Protein AF-A0ABD0RYZ7-F1 (afdb_monomer)

Structure (mmCIF, N/CA/C/O backbone):
data_AF-A0ABD0RYZ7-F1
#
_entry.id   AF-A0ABD0RYZ7-F1
#
loop_
_atom_site.group_PDB
_atom_site.id
_atom_site.type_symbol
_atom_site.label_atom_id
_atom_site.label_alt_id
_atom_site.label_comp_id
_atom_site.label_asym_id
_atom_site.label_entity_id
_atom_site.label_seq_id
_atom_site.pdbx_PDB_ins_code
_atom_site.Cartn_x
_atom_site.Cartn_y
_atom_site.Cartn_z
_atom_site.occupancy
_atom_site.B_iso_or_equiv
_atom_site.auth_seq_id
_atom_site.auth_comp_id
_atom_site.auth_asym_id
_atom_site.auth_atom_id
_atom_site.pdbx_PDB_model_num
ATOM 1 N N . PHE A 1 1 ? 22.808 -9.709 -17.530 1.00 58.97 1 PHE A N 1
ATOM 2 C CA . PHE A 1 1 ? 22.761 -8.728 -16.427 1.00 58.97 1 PHE A CA 1
ATOM 3 C C . PHE A 1 1 ? 21.415 -7.999 -16.361 1.00 58.97 1 PHE A C 1
ATOM 5 O O . PHE A 1 1 ? 20.645 -8.296 -15.458 1.00 58.97 1 PHE A O 1
ATOM 12 N N . LEU A 1 2 ? 21.050 -7.171 -17.353 1.00 64.69 2 LEU A N 1
ATOM 13 C CA . LEU A 1 2 ? 19.784 -6.405 -17.361 1.00 64.69 2 LEU A CA 1
ATOM 14 C C . LEU A 1 2 ? 18.511 -7.257 -17.168 1.00 64.69 2 LEU A C 1
ATOM 16 O O . LEU A 1 2 ? 17.649 -6.890 -16.381 1.00 64.69 2 LEU A O 1
ATOM 20 N N . ARG A 1 3 ? 18.428 -8.437 -17.804 1.00 65.81 3 ARG A N 1
ATOM 21 C CA . ARG A 1 3 ? 17.291 -9.373 -17.656 1.00 65.81 3 ARG A CA 1
ATOM 22 C C . ARG A 1 3 ? 17.122 -9.921 -16.232 1.00 65.81 3 ARG A C 1
ATOM 24 O O . ARG A 1 3 ? 16.009 -10.205 -15.807 1.00 65.81 3 ARG A O 1
ATOM 31 N N . VAL A 1 4 ? 18.224 -10.108 -15.507 1.00 68.31 4 VAL A N 1
ATOM 32 C CA . VAL A 1 4 ? 18.183 -10.584 -14.116 1.00 68.31 4 VAL A CA 1
ATOM 33 C C . VAL A 1 4 ? 17.753 -9.434 -13.210 1.00 68.31 4 VAL A C 1
ATOM 35 O O . VAL A 1 4 ? 16.854 -9.614 -12.397 1.00 68.31 4 VAL A O 1
ATOM 38 N N . MET A 1 5 ? 18.302 -8.236 -13.441 1.00 69.06 5 MET A N 1
ATOM 39 C CA . MET A 1 5 ? 17.961 -7.018 -12.703 1.00 69.06 5 MET A CA 1
ATOM 40 C C . MET A 1 5 ? 16.469 -6.664 -12.823 1.00 69.06 5 MET A C 1
ATOM 42 O O . MET A 1 5 ? 15.826 -6.363 -11.817 1.00 69.06 5 MET A O 1
ATOM 46 N N . SER A 1 6 ? 15.892 -6.782 -14.025 1.00 71.12 6 SER A N 1
ATOM 47 C CA . SER A 1 6 ? 14.462 -6.540 -14.259 1.00 71.12 6 SER A CA 1
ATOM 48 C C . SER A 1 6 ? 13.564 -7.599 -13.609 1.00 71.12 6 SER A C 1
ATOM 50 O O . SER A 1 6 ? 12.503 -7.262 -13.097 1.00 71.12 6 SER A O 1
ATOM 52 N N . ARG A 1 7 ? 13.989 -8.871 -13.570 1.00 71.31 7 ARG A N 1
ATOM 53 C CA . ARG A 1 7 ? 13.248 -9.945 -12.879 1.00 71.31 7 ARG A CA 1
ATOM 54 C C . ARG A 1 7 ? 13.278 -9.794 -11.354 1.00 71.31 7 ARG A C 1
ATOM 56 O O . ARG A 1 7 ? 12.297 -10.141 -10.702 1.00 71.31 7 ARG A O 1
ATOM 63 N N . SER A 1 8 ? 14.369 -9.265 -10.795 1.00 72.56 8 SER A N 1
ATOM 64 C CA . SER A 1 8 ? 14.527 -9.028 -9.351 1.00 72.56 8 SER A CA 1
ATOM 65 C C . SER A 1 8 ? 13.920 -7.714 -8.854 1.00 72.56 8 SER A C 1
ATOM 67 O O . SER A 1 8 ? 13.765 -7.537 -7.649 1.00 72.56 8 SER A O 1
ATOM 69 N N . MET A 1 9 ? 13.575 -6.787 -9.753 1.00 76.06 9 MET A N 1
ATOM 70 C CA . MET A 1 9 ? 13.050 -5.464 -9.394 1.00 76.06 9 MET A CA 1
ATOM 71 C C . MET A 1 9 ? 11.833 -5.512 -8.456 1.00 76.06 9 MET A C 1
ATOM 73 O O . MET A 1 9 ? 11.859 -4.815 -7.441 1.00 76.06 9 MET A O 1
ATOM 77 N N . PRO A 1 10 ? 10.813 -6.358 -8.709 1.00 76.50 10 PRO A N 1
ATOM 78 C CA . PRO A 1 10 ? 9.657 -6.450 -7.821 1.00 76.50 10 PRO A CA 1
ATOM 79 C C . PRO A 1 10 ? 10.038 -6.934 -6.414 1.00 76.50 10 PRO A C 1
ATOM 81 O O . PRO A 1 10 ? 9.433 -6.517 -5.435 1.00 76.50 10 PRO A O 1
ATOM 84 N N . LEU A 1 11 ? 11.105 -7.732 -6.298 1.00 77.38 11 LEU A N 1
ATOM 85 C CA . LEU A 1 11 ? 11.603 -8.275 -5.032 1.00 77.38 11 LEU A CA 1
ATOM 86 C C . LEU A 1 11 ? 12.270 -7.182 -4.191 1.00 77.38 11 LEU A C 1
ATOM 88 O O . LEU A 1 11 ? 12.049 -7.086 -2.989 1.00 77.38 11 LEU A O 1
ATOM 92 N N . PHE A 1 12 ? 13.047 -6.308 -4.830 1.00 79.56 12 PHE A N 1
ATOM 93 C CA . PHE A 1 12 ? 13.612 -5.141 -4.153 1.00 79.56 12 PHE A CA 1
ATOM 94 C C . PHE A 1 12 ? 12.529 -4.145 -3.731 1.00 79.56 12 PHE A C 1
ATOM 96 O O . PHE A 1 12 ? 12.613 -3.589 -2.638 1.00 79.56 12 PHE A O 1
ATOM 103 N N . MET A 1 13 ? 11.495 -3.952 -4.555 1.00 81.06 13 MET A N 1
ATOM 104 C CA . MET A 1 13 ? 10.364 -3.079 -4.221 1.00 81.06 13 MET A CA 1
ATOM 105 C C . MET A 1 13 ? 9.559 -3.616 -3.032 1.00 81.06 13 MET A C 1
ATOM 107 O O . MET A 1 13 ? 9.228 -2.852 -2.125 1.00 81.06 13 MET A O 1
ATOM 111 N N . THR A 1 14 ? 9.287 -4.926 -2.980 1.00 82.12 14 THR A N 1
ATOM 112 C CA . THR A 1 14 ? 8.571 -5.521 -1.842 1.00 82.12 14 THR A CA 1
ATOM 113 C C . THR A 1 14 ? 9.377 -5.427 -0.553 1.00 82.12 14 THR A C 1
ATOM 115 O O . THR A 1 14 ? 8.825 -5.046 0.480 1.00 82.12 14 THR A O 1
ATOM 118 N N . LEU A 1 15 ? 10.685 -5.685 -0.603 1.00 81.88 15 LEU A N 1
ATOM 119 C CA . LEU A 1 15 ? 11.565 -5.533 0.556 1.00 81.88 15 LEU A CA 1
ATOM 120 C C . LEU A 1 15 ? 11.655 -4.076 1.031 1.00 81.88 15 LEU A C 1
ATOM 122 O O . LEU A 1 15 ? 11.592 -3.832 2.236 1.00 81.88 15 LEU A O 1
ATOM 126 N N . ALA A 1 16 ? 11.740 -3.110 0.111 1.00 86.12 16 ALA A N 1
ATOM 127 C CA . ALA A 1 16 ? 11.842 -1.689 0.448 1.00 86.12 16 ALA A CA 1
ATOM 128 C C . ALA A 1 16 ? 10.638 -1.179 1.257 1.00 86.12 16 ALA A C 1
ATOM 130 O O . ALA A 1 16 ? 10.800 -0.345 2.147 1.00 86.12 16 ALA A O 1
ATOM 131 N N . TRP A 1 17 ? 9.436 -1.691 0.981 1.00 87.88 17 TRP A N 1
ATOM 132 C CA . TRP A 1 17 ? 8.205 -1.265 1.659 1.00 87.88 17 TRP A CA 1
ATOM 133 C C . TRP A 1 17 ? 7.719 -2.218 2.748 1.00 87.88 17 TRP A C 1
ATOM 135 O O . TRP A 1 17 ? 6.728 -1.923 3.414 1.00 87.88 17 TRP A O 1
ATOM 145 N N . MET A 1 18 ? 8.432 -3.318 3.001 1.00 88.31 18 MET A N 1
ATOM 146 C CA . MET A 1 18 ? 8.076 -4.288 4.041 1.00 88.31 18 MET A CA 1
ATOM 147 C C . MET A 1 18 ? 7.934 -3.636 5.424 1.00 88.31 18 MET A C 1
ATOM 149 O O . MET A 1 18 ? 6.999 -3.934 6.167 1.00 88.31 18 MET A O 1
ATOM 153 N N . TYR A 1 19 ? 8.836 -2.710 5.759 1.00 87.94 19 TYR A N 1
ATOM 154 C CA . TYR A 1 19 ? 8.782 -1.978 7.023 1.00 87.94 19 TYR A CA 1
ATOM 155 C C . TYR A 1 19 ? 7.559 -1.052 7.105 1.00 87.94 19 TYR A C 1
ATOM 157 O O . TYR A 1 19 ? 6.840 -1.058 8.106 1.00 87.94 19 TYR A O 1
ATOM 165 N N . SER A 1 20 ? 7.277 -0.307 6.033 1.00 89.06 20 SER A N 1
ATOM 166 C CA . SER A 1 20 ? 6.103 0.569 5.941 1.00 89.06 20 SER A CA 1
ATOM 167 C C . SER A 1 20 ? 4.801 -0.221 6.092 1.00 89.06 20 SER A C 1
ATOM 169 O O . SER A 1 20 ? 3.927 0.176 6.860 1.00 89.06 20 SER A O 1
ATOM 171 N N . VAL A 1 21 ? 4.707 -1.382 5.437 1.00 89.31 21 VAL A N 1
ATOM 172 C CA . VAL A 1 21 ? 3.584 -2.328 5.554 1.00 89.31 21 VAL A CA 1
ATOM 173 C C . VAL A 1 21 ? 3.371 -2.765 7.004 1.00 89.31 21 VAL A C 1
ATOM 175 O O . VAL A 1 21 ? 2.254 -2.683 7.520 1.00 89.31 21 VAL A O 1
ATOM 178 N N . ALA A 1 22 ? 4.4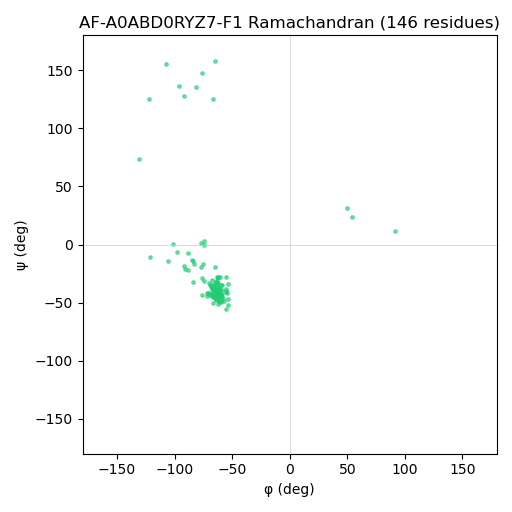38 -3.177 7.693 1.00 90.25 22 ALA A N 1
ATOM 179 C CA . ALA A 1 22 ? 4.350 -3.622 9.082 1.00 90.25 22 ALA A CA 1
ATOM 180 C C . ALA A 1 22 ? 3.844 -2.511 10.017 1.00 90.25 22 ALA A C 1
ATOM 182 O O . ALA A 1 22 ? 3.024 -2.779 10.898 1.00 90.25 22 ALA A O 1
ATOM 183 N N . ILE A 1 23 ? 4.279 -1.262 9.810 1.00 90.75 23 ILE A N 1
ATOM 184 C CA . ILE A 1 23 ? 3.811 -0.112 10.597 1.00 90.75 23 ILE A CA 1
ATOM 185 C C . ILE A 1 23 ? 2.339 0.191 10.326 1.00 90.75 23 ILE A C 1
ATOM 187 O O . ILE A 1 23 ? 1.598 0.408 11.282 1.00 90.75 23 ILE A O 1
ATOM 191 N N . ILE A 1 24 ? 1.903 0.190 9.062 1.00 92.06 24 ILE A N 1
ATOM 192 C CA . ILE A 1 24 ? 0.502 0.464 8.709 1.00 92.06 24 ILE A CA 1
ATOM 193 C C . ILE A 1 24 ? -0.414 -0.569 9.375 1.00 92.06 24 ILE A C 1
ATOM 195 O O . ILE A 1 24 ? -1.371 -0.199 10.056 1.00 92.06 24 ILE A O 1
ATOM 199 N N . ILE A 1 25 ? -0.085 -1.861 9.256 1.00 92.06 25 ILE A N 1
ATOM 200 C CA . ILE A 1 25 ? -0.857 -2.940 9.891 1.00 92.06 25 ILE A CA 1
ATOM 201 C C . ILE A 1 25 ? -0.857 -2.772 11.414 1.00 92.06 25 ILE A C 1
ATOM 203 O O . ILE A 1 25 ? -1.917 -2.844 12.042 1.00 92.06 25 ILE A O 1
ATOM 207 N N . LYS A 1 26 ? 0.311 -2.508 12.014 1.00 91.88 26 LYS A N 1
ATOM 208 C CA . LYS A 1 26 ? 0.427 -2.283 13.458 1.00 91.88 26 LYS A CA 1
ATOM 209 C C . LYS A 1 26 ? -0.444 -1.117 13.916 1.00 91.88 26 LYS A C 1
ATOM 211 O O . LYS A 1 26 ? -1.139 -1.263 14.913 1.00 91.88 26 LYS A O 1
ATOM 216 N N . GLY A 1 27 ? -0.418 0.006 13.201 1.00 90.38 27 GLY A N 1
ATOM 217 C CA . GLY A 1 27 ? -1.187 1.206 13.523 1.00 90.38 27 GLY A CA 1
ATOM 218 C C . GLY A 1 27 ? -2.691 0.946 13.509 1.00 90.38 27 GLY A C 1
ATOM 219 O O . GLY A 1 27 ? -3.368 1.212 14.502 1.00 90.38 27 GLY A O 1
ATOM 220 N N . VAL A 1 28 ? -3.198 0.323 12.439 1.00 90.75 28 VAL A N 1
ATOM 221 C CA . VAL A 1 28 ? -4.630 0.007 12.302 1.00 90.75 28 VAL A CA 1
ATOM 222 C C . VAL A 1 28 ? -5.103 -0.959 13.394 1.00 90.75 28 VAL A C 1
ATOM 224 O O . VAL A 1 28 ? -6.186 -0.780 13.961 1.00 90.75 28 VAL A O 1
ATOM 227 N N . VAL A 1 29 ? -4.308 -1.988 13.711 1.00 90.81 29 VAL A N 1
ATOM 228 C CA . VAL A 1 29 ? -4.661 -2.966 14.753 1.00 90.81 29 VAL A CA 1
ATOM 229 C C . VAL A 1 29 ? -4.484 -2.382 16.154 1.00 90.81 29 VAL A C 1
ATOM 231 O O . VAL A 1 29 ? -5.263 -2.717 17.039 1.00 90.81 29 VAL A O 1
ATOM 234 N N . TYR A 1 30 ? -3.531 -1.474 16.363 1.00 90.88 30 TYR A N 1
ATOM 235 C CA . TYR A 1 30 ? -3.366 -0.765 17.632 1.00 90.88 30 TYR A CA 1
ATOM 236 C C . TYR A 1 30 ? -4.573 0.122 17.946 1.00 90.88 30 TYR A C 1
ATOM 238 O O . TYR A 1 30 ? -5.090 0.086 19.061 1.00 90.88 30 TYR A O 1
ATOM 246 N N . GLU A 1 31 ? -5.091 0.848 16.954 1.00 87.88 31 GLU A N 1
ATOM 247 C CA . GLU A 1 31 ? -6.311 1.645 17.120 1.00 87.88 31 GLU A CA 1
ATOM 248 C C . GLU A 1 31 ? -7.533 0.769 17.452 1.00 87.88 31 GLU A C 1
ATOM 250 O O . GLU A 1 31 ? -8.380 1.142 18.269 1.00 87.88 31 GLU A O 1
ATOM 255 N N . LYS A 1 32 ? -7.598 -0.430 16.856 1.00 85.50 32 LYS A N 1
ATOM 256 C CA . LYS A 1 32 ? -8.609 -1.452 17.163 1.00 85.50 32 LYS A CA 1
ATOM 257 C C . LYS A 1 32 ? -8.439 -2.012 18.583 1.00 85.50 32 LYS A C 1
ATOM 259 O O . LYS A 1 32 ? -9.429 -2.165 19.290 1.00 85.50 32 LYS A O 1
ATOM 264 N N . GLU A 1 33 ? -7.210 -2.291 19.011 1.00 86.50 33 GLU A N 1
ATOM 265 C CA . GLU A 1 33 ? -6.880 -2.830 20.339 1.00 86.50 33 GLU A CA 1
ATOM 266 C C . GLU A 1 33 ? -7.205 -1.834 21.462 1.00 86.50 33 GLU A C 1
ATOM 268 O O . GLU A 1 33 ? -7.795 -2.214 22.472 1.00 86.50 33 GLU A O 1
ATOM 273 N N . ALA A 1 34 ? -6.911 -0.550 21.253 1.00 86.62 34 ALA A N 1
ATOM 274 C CA . ALA A 1 34 ? -7.239 0.531 22.181 1.00 86.62 34 ALA A CA 1
ATOM 275 C C . ALA A 1 34 ? -8.723 0.962 22.138 1.00 86.62 34 ALA A C 1
ATOM 277 O O . ALA A 1 34 ? -9.106 1.898 22.837 1.00 86.62 34 ALA A O 1
ATOM 278 N N . ARG A 1 35 ? -9.556 0.306 21.309 1.00 81.19 35 ARG A N 1
ATOM 279 C CA . ARG A 1 35 ? -10.978 0.630 21.065 1.00 81.19 35 ARG A CA 1
ATOM 280 C C . ARG A 1 35 ? -11.234 2.083 20.647 1.00 81.19 35 ARG A C 1
ATOM 282 O O . ARG A 1 35 ? -12.352 2.581 20.755 1.00 81.19 35 ARG A O 1
ATOM 289 N N . LEU A 1 36 ? -10.228 2.758 20.092 1.00 77.44 36 LEU A N 1
ATOM 290 C CA . LEU A 1 36 ? -10.341 4.157 19.666 1.00 77.44 36 LEU A CA 1
ATOM 291 C C . LEU A 1 36 ? -11.368 4.325 18.539 1.00 77.44 36 LEU A C 1
ATOM 293 O O . LEU A 1 36 ? -12.081 5.326 18.508 1.00 77.44 36 LEU A O 1
ATOM 297 N N . LYS A 1 37 ? -11.528 3.303 17.686 1.00 76.00 37 LYS A N 1
ATOM 298 C CA . LYS A 1 37 ? -12.591 3.260 16.668 1.00 76.00 37 LYS A CA 1
ATOM 299 C C . LYS A 1 37 ? -13.995 3.344 17.271 1.00 76.00 37 LYS A C 1
ATOM 301 O O . LYS A 1 37 ? -14.857 4.013 16.712 1.00 76.00 37 LYS A O 1
ATOM 306 N N . GLU A 1 38 ? -14.235 2.689 18.408 1.00 77.50 38 GLU A N 1
ATOM 307 C CA . GLU A 1 38 ? -15.536 2.728 19.090 1.00 77.50 38 GLU A CA 1
ATOM 308 C C . GLU A 1 38 ? -15.777 4.105 19.712 1.00 77.50 38 GLU A C 1
ATOM 310 O O . GLU A 1 38 ? -16.857 4.668 19.546 1.00 77.50 38 GLU A O 1
ATOM 315 N N . THR A 1 39 ? -14.750 4.696 20.330 1.00 78.25 39 THR A N 1
ATOM 316 C CA . THR A 1 39 ? -14.811 6.062 20.869 1.00 78.25 39 THR A CA 1
ATOM 317 C C . THR A 1 39 ? -15.127 7.091 19.781 1.00 78.25 39 THR A C 1
ATOM 319 O O . THR A 1 39 ? -16.007 7.930 19.964 1.00 78.25 39 THR A O 1
ATOM 322 N N . MET A 1 40 ? -14.468 7.006 18.621 1.00 80.25 40 MET A N 1
ATOM 323 C CA . MET A 1 40 ? -14.732 7.902 17.487 1.00 80.25 40 MET A CA 1
ATOM 324 C C . MET A 1 40 ? -16.133 7.700 16.900 1.00 80.25 40 MET A C 1
ATOM 326 O O . MET A 1 40 ? -16.787 8.666 16.509 1.00 80.25 40 MET A O 1
ATOM 330 N N . ARG A 1 41 ? -16.639 6.463 16.901 1.00 80.75 41 ARG A N 1
ATOM 331 C CA . ARG A 1 41 ? -18.014 6.172 16.482 1.00 80.75 41 ARG A CA 1
ATOM 332 C C . ARG A 1 41 ? -19.052 6.780 17.431 1.00 80.75 41 ARG A C 1
ATOM 334 O O . ARG A 1 41 ? -20.067 7.285 16.962 1.00 80.75 41 ARG A O 1
ATOM 341 N N . ILE A 1 42 ? -18.796 6.785 18.742 1.00 83.38 42 ILE A N 1
ATOM 342 C CA . ILE A 1 42 ? -19.656 7.461 19.735 1.00 83.38 42 ILE A CA 1
ATOM 343 C C . ILE A 1 42 ? -19.681 8.980 19.497 1.00 83.38 42 ILE A C 1
ATOM 345 O O . ILE A 1 42 ? -20.714 9.612 19.694 1.00 83.38 42 ILE A O 1
ATOM 349 N N . MET A 1 43 ? -18.582 9.559 19.003 1.00 84.31 43 MET A N 1
ATOM 350 C CA . MET A 1 43 ? -18.510 10.971 18.595 1.00 84.31 43 MET A CA 1
ATOM 351 C C . MET A 1 43 ? -19.225 11.274 17.262 1.00 84.31 43 MET A C 1
ATOM 353 O O . MET A 1 43 ? -19.202 12.416 16.810 1.00 84.31 43 MET A O 1
ATOM 357 N N . GLY A 1 44 ? -19.874 10.285 16.637 1.00 83.38 44 GLY A N 1
ATOM 358 C CA . GLY A 1 44 ? -20.671 10.462 15.420 1.00 83.38 44 GLY A CA 1
ATOM 359 C C . GLY A 1 44 ? -19.910 10.255 14.108 1.00 83.38 44 GLY A C 1
ATOM 360 O O . GLY A 1 44 ? -20.441 10.587 13.050 1.00 83.38 44 GLY A O 1
ATOM 361 N N . LEU A 1 45 ? -18.686 9.713 14.143 1.00 85.12 45 LEU A N 1
ATOM 362 C CA . LEU A 1 45 ? -17.927 9.406 12.928 1.00 85.12 45 LEU A CA 1
ATOM 363 C C . LEU A 1 45 ? -18.355 8.066 12.309 1.00 85.12 45 LEU A C 1
ATOM 365 O O . LEU A 1 45 ? -18.482 7.055 13.003 1.00 85.12 45 LEU A O 1
ATOM 369 N N . ASP A 1 46 ? -18.521 8.045 10.986 1.00 86.69 46 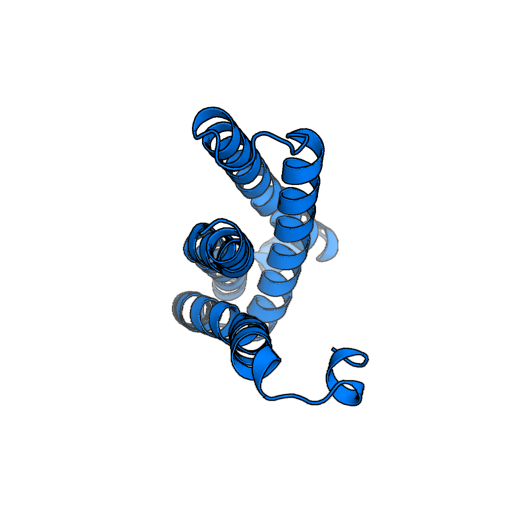ASP A N 1
ATOM 370 C CA . ASP A 1 46 ? -18.810 6.820 10.239 1.00 86.69 46 ASP A CA 1
ATOM 371 C C . ASP A 1 46 ? -17.549 5.948 10.073 1.00 86.69 46 ASP A C 1
ATOM 373 O O . ASP A 1 46 ? -16.428 6.445 9.920 1.00 86.69 46 ASP A O 1
ATOM 377 N N . ASN A 1 47 ? -17.731 4.626 10.040 1.00 83.31 47 ASN A N 1
ATOM 378 C CA . ASN A 1 47 ? -16.653 3.667 9.799 1.00 83.31 47 ASN A CA 1
ATOM 379 C C . ASN A 1 47 ? -15.953 3.900 8.452 1.00 83.31 47 ASN A C 1
ATOM 381 O O . ASN A 1 47 ? -14.740 3.702 8.360 1.00 83.31 47 ASN A O 1
ATOM 385 N N . GLY A 1 48 ? -16.686 4.320 7.415 1.00 85.25 48 GLY A N 1
ATOM 386 C CA . GLY A 1 48 ? -16.111 4.615 6.102 1.00 85.25 48 GLY A CA 1
ATOM 387 C C . GLY A 1 48 ? -15.064 5.730 6.165 1.00 85.25 48 GLY A C 1
ATOM 388 O O . GLY A 1 48 ? -14.000 5.614 5.557 1.00 85.25 48 GLY A O 1
ATOM 389 N N . ILE A 1 49 ? -15.316 6.763 6.974 1.00 88.06 49 ILE A N 1
ATOM 390 C CA . ILE A 1 49 ? -14.404 7.900 7.161 1.00 88.06 49 ILE A CA 1
ATOM 391 C C . ILE A 1 49 ? -13.128 7.455 7.881 1.00 88.06 49 ILE A C 1
ATOM 393 O O . ILE A 1 49 ? -12.039 7.894 7.518 1.00 88.06 49 ILE A O 1
ATOM 397 N N . LEU A 1 50 ? -13.231 6.539 8.850 1.00 87.88 50 LEU A N 1
ATOM 398 C CA . LEU A 1 50 ? -12.063 5.986 9.545 1.00 87.88 50 LEU A CA 1
ATOM 399 C C . LEU A 1 50 ? -11.151 5.206 8.590 1.00 87.88 50 LEU A C 1
ATOM 401 O O . LEU A 1 50 ? -9.936 5.404 8.594 1.00 87.88 50 LEU A O 1
ATOM 405 N N . TRP A 1 51 ? -11.723 4.348 7.740 1.00 88.50 51 TRP A N 1
ATOM 406 C CA . TRP A 1 51 ? -10.949 3.622 6.727 1.00 88.50 51 TRP A CA 1
ATOM 407 C C . TRP A 1 51 ? -10.320 4.564 5.700 1.00 88.50 51 TRP A C 1
ATOM 409 O O . TRP A 1 51 ? -9.156 4.392 5.342 1.00 88.50 51 TRP A O 1
ATOM 419 N N . LEU A 1 52 ? -11.059 5.588 5.271 1.00 89.06 52 LEU A N 1
ATOM 420 C CA . LEU A 1 52 ? -10.574 6.584 4.320 1.00 89.06 52 LEU A CA 1
ATOM 421 C C . LEU A 1 52 ? -9.457 7.453 4.923 1.00 89.06 52 LEU A C 1
ATOM 423 O O . LEU A 1 52 ? -8.469 7.731 4.247 1.00 89.06 52 LEU A O 1
ATOM 427 N N . SER A 1 53 ? -9.553 7.808 6.206 1.00 91.56 53 SER A N 1
ATOM 428 C CA . SER A 1 53 ? -8.497 8.514 6.944 1.00 91.56 53 SER A CA 1
ATOM 429 C C . SER A 1 53 ? -7.199 7.703 6.974 1.00 91.56 53 SER A C 1
ATOM 431 O O . SER A 1 53 ? -6.143 8.202 6.578 1.00 91.56 53 SER A O 1
ATOM 433 N N . TRP A 1 54 ? -7.280 6.417 7.334 1.00 91.62 54 TRP A N 1
ATOM 434 C CA . TRP A 1 54 ? -6.129 5.512 7.288 1.00 91.62 54 TRP A CA 1
ATOM 435 C C . TRP A 1 54 ? -5.575 5.344 5.872 1.00 91.62 54 TRP A C 1
ATOM 437 O O . TRP A 1 54 ? -4.356 5.278 5.695 1.00 91.62 54 TRP A O 1
ATOM 447 N N . PHE A 1 55 ? -6.441 5.296 4.855 1.00 92.19 55 PHE A N 1
ATOM 448 C CA . PHE A 1 55 ? -6.025 5.199 3.457 1.00 92.19 55 PHE A CA 1
ATOM 449 C C . PHE A 1 55 ? -5.213 6.424 3.035 1.00 92.19 55 PHE A C 1
ATOM 451 O O . PHE A 1 55 ? -4.093 6.278 2.559 1.00 92.19 55 PHE A O 1
ATOM 458 N N . ILE A 1 56 ? -5.722 7.635 3.270 1.00 92.81 56 ILE A N 1
ATOM 459 C CA . ILE A 1 56 ? -5.020 8.874 2.904 1.00 92.81 56 ILE A CA 1
ATOM 460 C C . ILE A 1 56 ? -3.722 9.023 3.707 1.00 92.81 56 ILE A C 1
ATOM 462 O O . ILE A 1 56 ? -2.672 9.319 3.133 1.00 92.81 56 ILE A O 1
ATOM 466 N N . SER A 1 57 ? -3.775 8.776 5.019 1.00 92.12 57 SER A N 1
ATOM 467 C CA . SER A 1 57 ? -2.616 8.905 5.909 1.00 92.12 57 SER A CA 1
ATOM 468 C C . SER A 1 57 ? -1.482 7.941 5.544 1.00 92.12 57 SER A C 1
ATOM 470 O O . SER A 1 57 ? -0.314 8.306 5.660 1.00 92.12 57 SER A O 1
ATOM 472 N N . SER A 1 58 ? -1.803 6.742 5.044 1.00 92.56 58 SER A N 1
ATOM 473 C CA . SER A 1 58 ? -0.806 5.778 4.557 1.00 92.56 58 SER A CA 1
ATOM 474 C C . SER A 1 58 ? -0.367 6.026 3.109 1.00 92.56 58 SER A C 1
ATOM 476 O O . SER A 1 58 ? 0.798 5.798 2.783 1.00 92.56 58 SER A O 1
ATOM 478 N N . LEU A 1 59 ? -1.249 6.542 2.248 1.00 93.12 59 LEU A N 1
ATOM 479 C CA . LEU A 1 59 ? -0.950 6.802 0.838 1.00 93.12 59 LEU A CA 1
ATOM 480 C C . LEU A 1 59 ? 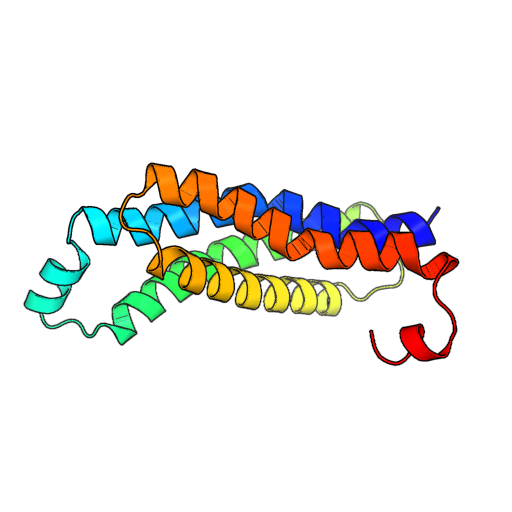0.080 7.922 0.653 1.00 93.12 59 LEU A C 1
ATOM 482 O O . LEU A 1 59 ? 1.008 7.768 -0.137 1.00 93.12 59 LEU A O 1
ATOM 486 N N . ILE A 1 60 ? -0.039 9.027 1.394 1.00 93.38 60 ILE A N 1
ATOM 487 C CA . ILE A 1 60 ? 0.871 10.181 1.287 1.00 93.38 60 ILE A CA 1
ATOM 488 C C . ILE A 1 60 ? 2.354 9.791 1.488 1.00 93.38 60 ILE A C 1
ATOM 490 O O . ILE A 1 60 ? 3.156 10.062 0.590 1.00 93.38 60 ILE A O 1
ATOM 494 N N . PRO A 1 61 ? 2.765 9.141 2.599 1.00 91.81 61 PRO A N 1
ATOM 495 C CA . PRO A 1 61 ? 4.165 8.770 2.804 1.00 91.81 61 PRO A CA 1
ATOM 496 C C . PRO A 1 61 ? 4.653 7.736 1.781 1.00 91.81 61 PRO A C 1
ATOM 498 O O . PRO A 1 61 ? 5.809 7.796 1.363 1.00 91.81 61 PRO A O 1
ATOM 501 N N . LEU A 1 62 ? 3.783 6.826 1.325 1.00 91.00 62 LEU A N 1
ATOM 502 C CA . LEU A 1 62 ? 4.119 5.862 0.276 1.00 91.00 62 LEU A CA 1
ATOM 503 C C . LEU A 1 62 ? 4.368 6.548 -1.074 1.0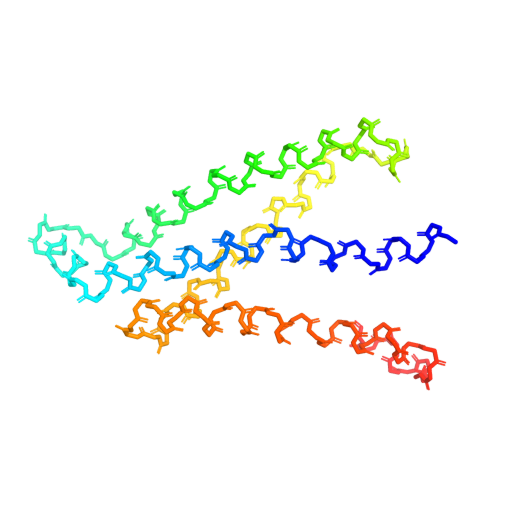0 91.00 62 LEU A C 1
ATOM 505 O O . LEU A 1 62 ? 5.366 6.233 -1.721 1.00 91.00 62 LEU A O 1
ATOM 509 N N . LEU A 1 63 ? 3.553 7.532 -1.464 1.00 93.00 63 LEU A N 1
ATOM 510 C CA . LEU A 1 63 ? 3.765 8.323 -2.683 1.00 93.00 63 LEU A CA 1
ATOM 511 C C . LEU A 1 63 ? 5.057 9.146 -2.622 1.00 93.00 63 LEU A C 1
ATOM 513 O O . LEU A 1 63 ? 5.811 9.173 -3.595 1.00 93.00 63 LEU A O 1
ATOM 517 N N . ILE A 1 64 ? 5.361 9.758 -1.473 1.00 93.62 64 ILE A N 1
ATOM 518 C CA . ILE A 1 64 ? 6.633 10.469 -1.269 1.00 93.62 64 ILE A CA 1
ATOM 519 C C . ILE A 1 64 ? 7.812 9.493 -1.402 1.00 93.62 64 ILE A C 1
ATOM 521 O O . ILE A 1 64 ? 8.783 9.784 -2.104 1.00 93.62 64 ILE A O 1
ATOM 525 N N . SER A 1 65 ? 7.718 8.308 -0.788 1.00 91.62 65 SER A N 1
ATOM 526 C CA . SER A 1 65 ? 8.757 7.279 -0.902 1.00 91.62 65 SER A CA 1
ATOM 527 C C . SER A 1 65 ? 8.927 6.775 -2.343 1.00 91.62 65 SER A C 1
ATOM 529 O O . SER A 1 65 ? 10.052 6.561 -2.794 1.00 91.62 65 SER A O 1
ATOM 531 N N . ALA A 1 66 ? 7.828 6.652 -3.096 1.00 91.38 66 ALA A N 1
ATOM 532 C CA . ALA A 1 66 ? 7.836 6.258 -4.499 1.00 91.38 66 ALA A CA 1
ATOM 533 C C . ALA A 1 66 ? 8.504 7.328 -5.373 1.00 91.38 66 ALA A C 1
ATOM 535 O O . ALA A 1 66 ? 9.329 6.993 -6.220 1.00 91.38 66 ALA A O 1
ATOM 536 N N . ALA A 1 67 ? 8.216 8.612 -5.136 1.00 91.19 67 ALA A N 1
ATOM 537 C CA . ALA A 1 67 ? 8.870 9.716 -5.836 1.00 91.19 67 ALA A CA 1
ATOM 538 C C . ALA A 1 67 ? 10.388 9.725 -5.584 1.00 91.19 67 ALA A C 1
ATOM 540 O O . ALA A 1 67 ? 11.169 9.839 -6.531 1.00 91.19 67 ALA A O 1
ATOM 541 N N . LEU A 1 68 ? 10.815 9.529 -4.330 1.00 90.62 68 LEU A N 1
ATOM 542 C CA . LEU A 1 68 ? 12.235 9.416 -3.975 1.00 90.62 68 LEU A CA 1
ATOM 543 C C . LEU A 1 68 ? 12.908 8.219 -4.659 1.00 90.62 68 LEU A C 1
ATOM 545 O O . LEU A 1 68 ? 14.000 8.365 -5.209 1.00 90.62 68 LEU A O 1
ATOM 549 N N . LEU A 1 69 ? 12.251 7.056 -4.689 1.00 87.56 69 LEU A N 1
ATOM 550 C CA . LEU A 1 69 ? 12.751 5.878 -5.402 1.00 87.56 69 LEU A CA 1
ATOM 551 C C . LEU A 1 69 ? 12.933 6.155 -6.898 1.00 87.56 69 LEU A C 1
ATOM 553 O O . LEU A 1 69 ? 13.980 5.819 -7.450 1.00 87.56 69 LEU A O 1
ATOM 557 N N . VAL A 1 70 ? 11.959 6.797 -7.551 1.00 88.62 70 VAL A N 1
ATOM 558 C CA . VAL A 1 70 ? 12.046 7.164 -8.976 1.00 88.62 70 VAL A CA 1
ATOM 559 C C . VAL A 1 70 ? 13.205 8.126 -9.235 1.00 88.62 70 VAL A C 1
ATOM 561 O O . VAL A 1 70 ? 13.934 7.945 -10.213 1.00 88.62 70 VAL A O 1
ATOM 564 N N . LEU A 1 71 ? 13.422 9.108 -8.355 1.00 86.88 71 LEU A N 1
ATOM 565 C CA . LEU A 1 71 ? 14.560 10.026 -8.457 1.00 86.88 71 LEU A CA 1
ATOM 566 C C . LEU A 1 71 ? 15.894 9.279 -8.364 1.00 86.88 71 LEU A C 1
ATOM 568 O O . LEU A 1 71 ? 16.755 9.466 -9.224 1.00 86.88 71 LEU A O 1
ATOM 572 N N . ILE A 1 72 ? 16.047 8.383 -7.386 1.00 86.06 72 ILE A N 1
ATOM 573 C CA . ILE A 1 72 ? 17.259 7.564 -7.225 1.00 86.06 72 ILE A CA 1
ATOM 574 C C . ILE A 1 72 ? 17.469 6.658 -8.445 1.00 86.06 72 ILE A C 1
ATOM 576 O O . ILE A 1 72 ? 18.583 6.568 -8.955 1.00 86.06 72 ILE A O 1
ATOM 580 N N . LEU A 1 73 ? 16.409 6.028 -8.957 1.00 82.19 73 LEU A N 1
ATOM 581 C CA . LEU A 1 73 ? 16.454 5.186 -10.158 1.00 82.19 73 LEU A CA 1
ATOM 582 C C . LEU A 1 73 ? 16.902 5.972 -11.397 1.00 82.19 73 LEU A C 1
ATOM 584 O O . LEU A 1 73 ? 17.677 5.453 -12.207 1.00 82.19 73 LEU A O 1
ATOM 588 N N . LYS A 1 74 ? 16.442 7.222 -11.533 1.00 81.81 74 LYS A N 1
ATOM 589 C CA . LYS A 1 74 ? 16.819 8.103 -12.642 1.00 81.81 74 LYS A CA 1
ATOM 590 C C . LYS A 1 74 ? 18.262 8.589 -12.517 1.00 81.81 74 LYS A C 1
ATOM 592 O O . LYS A 1 74 ? 18.990 8.535 -13.504 1.00 81.81 74 LYS A O 1
ATOM 597 N N . MET A 1 75 ? 18.688 9.009 -11.324 1.00 81.56 75 MET A N 1
ATOM 598 C CA . MET A 1 75 ? 20.070 9.441 -11.072 1.00 81.56 75 MET A CA 1
ATOM 599 C C . MET A 1 75 ? 21.069 8.283 -11.168 1.00 81.56 75 MET A C 1
ATOM 601 O O . MET A 1 75 ? 22.173 8.465 -11.671 1.00 81.56 75 MET A O 1
ATOM 605 N N . GLY A 1 76 ? 20.670 7.080 -10.750 1.00 78.12 76 GLY A N 1
ATOM 606 C CA . GLY A 1 76 ? 21.477 5.862 -10.840 1.00 78.12 76 GLY A CA 1
ATOM 607 C C . GLY A 1 76 ? 21.592 5.279 -12.251 1.00 78.12 76 GLY A C 1
ATOM 608 O O . GLY A 1 76 ? 22.236 4.248 -12.420 1.00 78.12 76 GLY A O 1
ATOM 609 N N . ASN A 1 77 ? 20.958 5.900 -13.254 1.00 74.75 77 ASN A N 1
ATOM 610 C CA . ASN A 1 77 ? 20.947 5.471 -14.655 1.00 74.75 77 ASN A CA 1
ATOM 611 C C . ASN A 1 77 ? 20.586 3.979 -14.851 1.00 74.75 77 ASN A C 1
ATOM 613 O O . ASN A 1 77 ? 21.063 3.322 -15.775 1.00 74.75 77 ASN A O 1
ATOM 617 N N . LEU A 1 78 ? 19.744 3.435 -13.960 1.00 70.25 78 LEU A N 1
ATOM 618 C CA . LEU A 1 78 ? 19.355 2.017 -13.939 1.00 70.25 78 LEU A CA 1
ATOM 619 C C . LEU A 1 78 ? 18.335 1.680 -15.038 1.00 70.25 78 LEU A C 1
ATOM 621 O O . LEU A 1 78 ? 18.299 0.553 -15.529 1.00 70.25 78 LEU A O 1
ATOM 625 N N . LEU A 1 79 ? 17.516 2.665 -15.424 1.00 66.88 79 LEU A N 1
ATOM 626 C CA . LEU A 1 79 ? 16.517 2.587 -16.494 1.00 66.88 79 LEU A CA 1
ATOM 627 C C . LEU A 1 79 ? 16.660 3.798 -17.439 1.00 66.88 79 LEU A C 1
ATOM 629 O O . LEU A 1 79 ? 15.840 4.717 -17.394 1.00 66.88 79 LEU A O 1
ATOM 633 N N . PRO A 1 80 ? 17.698 3.840 -18.293 1.00 66.00 80 PRO A N 1
ATOM 634 C CA . PRO A 1 80 ? 17.975 5.000 -19.146 1.00 66.00 80 PRO A CA 1
ATOM 635 C C . PRO A 1 80 ? 16.859 5.296 -20.161 1.00 66.00 80 PRO A C 1
ATOM 637 O O . PRO A 1 80 ? 16.661 6.452 -20.524 1.00 66.00 80 PRO A O 1
ATOM 640 N N . TYR A 1 81 ? 16.109 4.270 -20.577 1.00 73.62 81 TYR A N 1
ATOM 641 C CA . TYR A 1 81 ? 15.103 4.350 -21.643 1.00 73.62 81 TYR A CA 1
ATOM 642 C C . TYR A 1 81 ? 13.657 4.518 -21.158 1.00 73.62 81 TYR A C 1
ATOM 644 O O . TYR A 1 81 ? 12.765 4.658 -21.987 1.00 73.62 81 TYR A O 1
ATOM 652 N N . SER A 1 82 ? 13.393 4.458 -19.848 1.00 76.50 82 SER A N 1
ATOM 653 C CA . SER A 1 82 ? 12.023 4.542 -19.325 1.00 76.50 82 SER A CA 1
ATOM 654 C C . SER A 1 82 ? 11.669 5.960 -18.891 1.00 76.50 82 SER A C 1
ATOM 656 O O . SER A 1 82 ? 12.441 6.619 -18.185 1.00 76.50 82 SER A O 1
ATOM 658 N N . ASP A 1 83 ? 10.465 6.399 -19.256 1.00 83.69 83 ASP A N 1
ATOM 659 C CA . ASP A 1 83 ? 9.912 7.664 -18.788 1.00 83.69 83 ASP A CA 1
ATOM 660 C C . ASP A 1 83 ? 9.650 7.611 -17.273 1.00 83.69 83 ASP A C 1
ATOM 662 O O . ASP A 1 83 ? 8.915 6.736 -16.797 1.00 83.69 83 ASP A O 1
ATOM 666 N N . PRO A 1 84 ? 10.201 8.551 -16.482 1.00 81.62 84 PRO A N 1
ATOM 667 C CA . PRO A 1 84 ? 10.087 8.526 -15.023 1.00 81.62 84 PRO A CA 1
ATOM 668 C C . PRO A 1 84 ? 8.634 8.644 -14.538 1.00 81.62 84 PRO A C 1
ATOM 670 O O . PRO A 1 84 ? 8.294 8.095 -13.493 1.00 81.62 84 PRO A O 1
ATOM 673 N N . GLY A 1 85 ? 7.759 9.294 -15.315 1.00 86.38 85 GLY A N 1
ATOM 674 C CA . GLY A 1 85 ? 6.329 9.385 -15.007 1.00 86.38 85 GLY A CA 1
ATOM 675 C C . GLY A 1 85 ? 5.625 8.024 -15.014 1.00 86.38 85 GLY A C 1
ATOM 676 O O . GLY A 1 85 ? 4.816 7.751 -14.132 1.00 86.38 85 GLY A O 1
ATOM 677 N N . VAL A 1 86 ? 5.977 7.133 -15.947 1.00 88.19 86 VAL A N 1
ATOM 678 C CA . VAL A 1 86 ? 5.385 5.787 -16.030 1.00 88.19 86 VAL A CA 1
ATOM 679 C C . VAL A 1 86 ? 5.838 4.927 -14.852 1.00 88.19 86 VAL A C 1
ATOM 681 O O . VAL A 1 86 ? 5.023 4.238 -14.241 1.00 88.19 86 VAL A O 1
ATOM 684 N N . VAL A 1 87 ? 7.120 5.012 -14.479 1.00 87.00 87 VAL A N 1
ATOM 685 C CA . VAL A 1 87 ? 7.663 4.296 -13.312 1.00 87.00 87 VAL A CA 1
ATOM 686 C C . VAL A 1 87 ? 7.012 4.791 -12.018 1.00 87.00 87 VAL A C 1
ATOM 688 O O . VAL A 1 87 ? 6.670 3.984 -11.154 1.00 87.00 87 VAL A O 1
ATOM 691 N N . TYR A 1 88 ? 6.778 6.101 -11.898 1.00 88.81 88 TYR A N 1
ATOM 692 C CA . TYR A 1 88 ? 6.061 6.667 -10.758 1.00 88.81 88 TYR A CA 1
ATOM 693 C C . TYR A 1 88 ? 4.610 6.182 -10.683 1.00 88.81 88 TYR A C 1
ATOM 695 O O . TYR A 1 88 ? 4.177 5.744 -9.622 1.00 88.81 88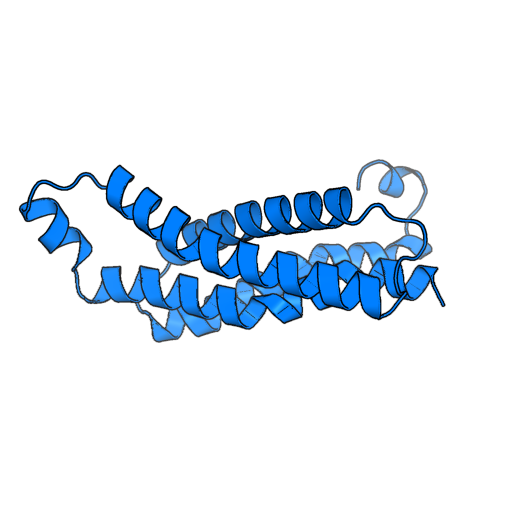 TYR A O 1
ATOM 703 N N . LEU A 1 89 ? 3.872 6.193 -11.798 1.00 91.19 89 LEU A N 1
ATOM 704 C CA . LEU A 1 89 ? 2.497 5.680 -11.845 1.00 91.19 89 LEU A CA 1
ATOM 705 C C . LEU A 1 89 ? 2.424 4.188 -11.501 1.00 91.19 89 LEU A C 1
ATOM 707 O O . LEU A 1 89 ? 1.514 3.768 -10.788 1.00 91.19 89 LEU A O 1
ATOM 711 N N . PHE A 1 90 ? 3.397 3.400 -11.961 1.00 88.88 90 PHE A N 1
ATOM 712 C CA . PHE A 1 90 ? 3.514 1.984 -11.619 1.00 88.88 90 PHE A CA 1
ATOM 713 C C . PHE A 1 90 ? 3.760 1.769 -10.118 1.00 88.88 90 PHE A C 1
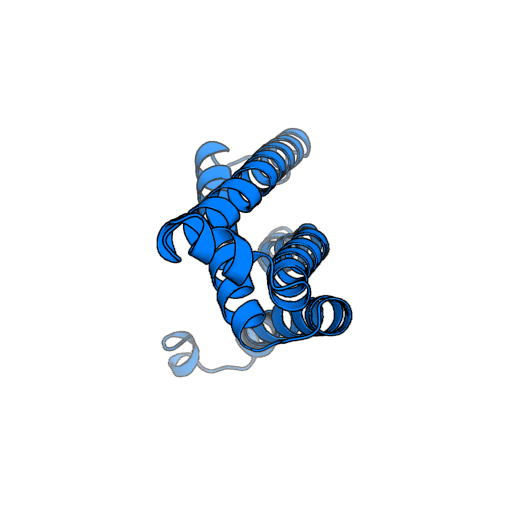ATOM 715 O O . PHE A 1 90 ? 3.100 0.948 -9.487 1.00 88.88 90 PHE A O 1
ATOM 722 N N . LEU A 1 91 ? 4.671 2.535 -9.514 1.00 89.44 91 LEU A N 1
ATOM 723 C CA . LEU A 1 91 ? 4.914 2.466 -8.072 1.00 89.44 91 LEU A CA 1
ATOM 724 C C . LEU A 1 91 ? 3.710 2.972 -7.264 1.00 89.44 91 LEU A C 1
ATOM 726 O O . LEU A 1 91 ? 3.384 2.399 -6.228 1.00 89.44 91 LEU A O 1
ATOM 730 N N . ALA A 1 92 ? 3.016 4.006 -7.740 1.00 91.50 92 ALA A N 1
ATOM 731 C CA . ALA A 1 92 ? 1.823 4.538 -7.091 1.00 91.50 92 ALA A CA 1
ATOM 732 C C . ALA A 1 92 ? 0.667 3.525 -7.095 1.00 91.50 92 ALA A C 1
ATOM 734 O O . ALA A 1 92 ? 0.028 3.324 -6.062 1.00 91.50 92 ALA A O 1
ATOM 735 N N . SER A 1 93 ? 0.416 2.839 -8.216 1.00 91.50 93 SER A N 1
ATOM 736 C CA . SER A 1 93 ? -0.600 1.780 -8.268 1.00 91.50 93 SER A CA 1
ATOM 737 C C . SER A 1 93 ? -0.218 0.592 -7.382 1.00 91.50 93 SER A C 1
ATOM 739 O O . SER A 1 93 ? -1.069 0.071 -6.655 1.00 91.50 93 SER A O 1
ATOM 741 N N . PHE A 1 94 ? 1.067 0.226 -7.351 1.00 89.62 94 PHE A N 1
ATOM 742 C CA . PHE A 1 94 ? 1.579 -0.799 -6.444 1.00 89.62 94 PHE A CA 1
ATOM 743 C C . PHE A 1 94 ? 1.383 -0.417 -4.967 1.00 89.62 94 PHE A C 1
ATOM 745 O O . PHE A 1 94 ? 0.962 -1.255 -4.164 1.00 89.62 94 PHE A O 1
ATOM 752 N N . ALA A 1 95 ? 1.591 0.853 -4.604 1.00 91.75 95 ALA A N 1
ATOM 753 C CA . ALA A 1 95 ? 1.330 1.354 -3.256 1.00 91.75 95 ALA A CA 1
ATOM 754 C C . ALA A 1 95 ? -0.154 1.236 -2.875 1.00 91.75 95 ALA A C 1
ATOM 756 O O . ALA A 1 95 ? -0.463 0.756 -1.785 1.00 91.75 95 ALA A O 1
ATOM 757 N N . VAL A 1 96 ? -1.076 1.598 -3.775 1.00 93.25 96 VAL A N 1
ATOM 758 C CA . VAL A 1 96 ? -2.526 1.479 -3.533 1.00 93.25 96 VAL A CA 1
ATOM 759 C C . VAL A 1 96 ? -2.928 0.027 -3.261 1.00 93.25 96 VAL A C 1
ATOM 761 O O . VAL A 1 96 ? -3.611 -0.245 -2.273 1.00 93.25 96 VAL A O 1
ATOM 764 N N . VAL A 1 97 ? -2.473 -0.918 -4.091 1.00 92.19 97 VAL A N 1
ATOM 765 C CA . VAL A 1 97 ? -2.763 -2.352 -3.901 1.00 92.19 97 VAL A CA 1
ATOM 766 C C . VAL A 1 97 ? -2.168 -2.862 -2.588 1.00 92.19 97 VAL A C 1
ATOM 768 O O . VAL A 1 97 ? -2.839 -3.576 -1.841 1.00 92.19 97 VAL A O 1
ATOM 771 N N . THR A 1 98 ? -0.946 -2.439 -2.261 1.00 90.31 98 THR A N 1
ATOM 772 C CA . THR A 1 98 ? -0.271 -2.812 -1.013 1.00 90.31 98 THR A CA 1
ATOM 773 C C . THR A 1 98 ? -1.039 -2.316 0.215 1.00 90.31 98 THR A C 1
ATOM 775 O O . THR A 1 98 ? -1.220 -3.072 1.169 1.00 90.31 98 THR A O 1
ATOM 778 N N . ILE A 1 99 ? -1.557 -1.083 0.201 1.00 92.12 99 ILE A N 1
ATOM 779 C CA . ILE A 1 99 ? -2.380 -0.544 1.299 1.00 92.12 99 ILE A CA 1
ATOM 780 C C . ILE A 1 99 ? -3.672 -1.356 1.460 1.00 92.12 99 ILE A C 1
ATOM 782 O O . ILE A 1 99 ? -4.025 -1.733 2.579 1.00 92.12 99 ILE A O 1
ATOM 786 N N . MET A 1 100 ? -4.350 -1.688 0.358 1.00 91.94 100 MET A N 1
ATOM 787 C CA . MET A 1 100 ? -5.565 -2.512 0.405 1.00 91.94 100 MET A CA 1
ATOM 788 C C . MET A 1 100 ? -5.289 -3.904 0.982 1.00 91.94 100 MET A C 1
ATOM 790 O O . MET A 1 100 ? -6.054 -4.401 1.811 1.00 91.94 100 MET A O 1
ATOM 794 N N . GLN A 1 101 ? -4.159 -4.509 0.615 1.00 90.75 101 GLN A N 1
ATOM 795 C CA . GLN A 1 101 ? -3.700 -5.769 1.194 1.00 90.75 101 GLN A CA 1
ATOM 796 C C . GLN A 1 101 ? -3.408 -5.634 2.699 1.00 90.75 101 GLN A C 1
ATOM 798 O O . GLN A 1 101 ? -3.806 -6.500 3.478 1.00 90.75 101 GLN A O 1
ATOM 803 N N . CYS A 1 102 ? -2.776 -4.539 3.135 1.00 91.06 102 CYS A N 1
ATOM 804 C CA . CYS A 1 102 ? -2.543 -4.261 4.557 1.00 91.06 102 CYS A CA 1
ATOM 805 C C . CYS A 1 102 ? -3.858 -4.161 5.335 1.00 91.06 102 CYS A C 1
ATOM 807 O O . CYS A 1 102 ? -3.978 -4.729 6.423 1.00 91.06 102 CYS A O 1
ATOM 809 N N . PHE A 1 103 ? -4.857 -3.474 4.778 1.00 90.69 103 PHE A N 1
ATOM 810 C CA . PHE A 1 103 ? -6.177 -3.365 5.392 1.00 90.69 103 PHE A CA 1
ATOM 811 C C . PHE A 1 103 ? -6.866 -4.715 5.495 1.00 90.69 103 PHE A C 1
ATOM 813 O O . PHE A 1 103 ? -7.321 -5.053 6.589 1.00 90.69 103 PHE A O 1
ATOM 820 N N . LEU A 1 104 ? -6.848 -5.522 4.432 1.00 91.94 104 LEU A N 1
ATOM 821 C CA . LEU A 1 104 ? -7.371 -6.886 4.464 1.00 91.94 104 LEU A CA 1
ATOM 822 C C . LEU A 1 104 ? -6.739 -7.692 5.609 1.00 91.94 104 LEU A C 1
ATOM 824 O O . LEU A 1 104 ? -7.457 -8.219 6.458 1.00 91.94 104 LEU A O 1
ATOM 828 N N . ILE A 1 105 ? -5.406 -7.710 5.697 1.00 89.75 105 ILE A N 1
ATOM 829 C CA . ILE A 1 105 ? -4.676 -8.445 6.740 1.00 89.75 105 ILE A CA 1
ATOM 830 C C . ILE A 1 105 ? -5.016 -7.900 8.135 1.00 89.75 105 ILE A C 1
ATOM 832 O O . ILE A 1 105 ? -5.257 -8.675 9.060 1.00 89.75 105 ILE A O 1
ATOM 836 N N . SER A 1 106 ? -5.096 -6.577 8.299 1.00 89.75 106 SER A N 1
ATOM 837 C CA . SER A 1 106 ? -5.376 -5.941 9.594 1.00 89.75 106 SER A CA 1
ATOM 838 C C . SER A 1 106 ? -6.735 -6.333 10.189 1.00 89.75 106 SER A C 1
ATOM 840 O O . SER A 1 106 ? -6.886 -6.364 11.412 1.00 89.75 106 SER A O 1
ATOM 842 N N . THR A 1 107 ? -7.725 -6.678 9.354 1.00 89.56 107 THR A N 1
ATOM 843 C CA . THR A 1 107 ? -9.053 -7.086 9.844 1.00 89.56 107 THR A CA 1
ATOM 844 C C . THR A 1 107 ? -9.025 -8.415 10.600 1.00 89.56 107 THR A C 1
ATOM 846 O O . THR A 1 107 ? -9.791 -8.570 11.556 1.00 89.56 107 THR A O 1
ATOM 849 N N . LEU A 1 108 ? -8.103 -9.316 10.240 1.00 89.44 108 LEU A N 1
ATOM 850 C CA . LEU A 1 108 ? -7.982 -10.674 10.784 1.00 89.44 108 LEU A CA 1
ATOM 851 C C . LEU A 1 108 ? -7.349 -10.718 12.180 1.00 89.44 108 LEU A C 1
ATOM 853 O O . LEU A 1 108 ? -7.519 -11.695 12.905 1.00 89.44 108 LEU A O 1
ATOM 857 N N . PHE A 1 109 ? -6.634 -9.663 12.578 1.00 89.38 109 PHE A N 1
ATOM 858 C CA . PHE A 1 109 ? -5.904 -9.624 13.842 1.00 89.38 109 PHE A CA 1
ATOM 859 C C . PHE A 1 109 ? -6.559 -8.702 14.881 1.00 89.38 109 PHE A C 1
ATOM 861 O O . PHE A 1 109 ? -7.303 -7.766 14.568 1.00 89.38 109 PHE A O 1
ATOM 868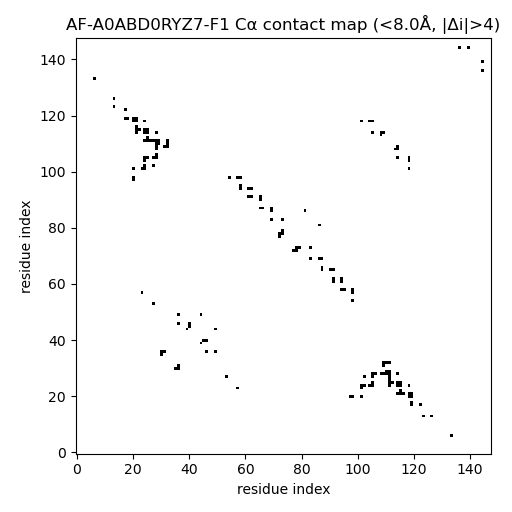 N N . SER A 1 110 ? -6.281 -8.988 16.155 1.00 87.94 110 SER A N 1
ATOM 869 C CA . SER A 1 110 ? -6.774 -8.243 17.325 1.00 87.94 110 SER A CA 1
ATOM 870 C C . SER A 1 110 ? -5.664 -7.666 18.211 1.00 87.94 110 SER A C 1
ATOM 872 O O . SER A 1 110 ? -5.958 -6.864 19.090 1.00 87.94 110 SER A O 1
ATOM 874 N N . ARG A 1 111 ? -4.400 -8.056 17.989 1.00 89.31 111 ARG A N 1
ATOM 875 C CA . ARG A 1 111 ? -3.225 -7.624 18.766 1.00 89.31 111 ARG A CA 1
ATOM 876 C C . ARG A 1 111 ? -2.192 -6.969 17.859 1.00 89.31 111 ARG A C 1
ATOM 878 O O . ARG A 1 111 ? -1.743 -7.603 16.902 1.00 89.31 111 ARG A O 1
ATOM 885 N N . ALA A 1 112 ? -1.772 -5.746 18.176 1.00 88.38 112 ALA A N 1
ATOM 886 C CA . ALA A 1 112 ? -0.952 -4.935 17.272 1.00 88.38 112 ALA A CA 1
ATOM 887 C C . ALA A 1 112 ? 0.441 -5.525 16.999 1.00 88.38 112 ALA A C 1
ATOM 889 O O . ALA A 1 112 ? 0.873 -5.602 15.851 1.00 88.38 112 ALA A O 1
ATOM 890 N N . ASN A 1 113 ? 1.146 -5.980 18.040 1.00 89.25 113 ASN A N 1
ATOM 891 C CA . ASN A 1 113 ? 2.506 -6.515 17.891 1.00 89.25 113 ASN A CA 1
ATOM 892 C C . ASN A 1 113 ? 2.529 -7.841 17.113 1.00 89.25 113 ASN A C 1
ATOM 894 O O . ASN A 1 113 ? 3.422 -8.056 16.296 1.00 89.25 113 ASN A O 1
ATOM 898 N N . LEU A 1 114 ? 1.522 -8.697 17.322 1.00 89.19 114 LEU A N 1
ATOM 899 C CA . LEU A 1 114 ? 1.375 -9.946 16.574 1.00 89.19 114 LEU A CA 1
ATOM 900 C C . LEU A 1 114 ? 1.015 -9.662 15.113 1.00 89.19 114 LEU A C 1
ATOM 902 O O . LEU A 1 114 ? 1.625 -10.231 14.215 1.00 89.19 114 LEU A O 1
ATOM 906 N N . ALA A 1 115 ? 0.093 -8.727 14.867 1.00 89.81 115 ALA A N 1
ATOM 907 C CA . ALA A 1 115 ? -0.279 -8.320 13.516 1.00 89.81 115 ALA A CA 1
ATOM 908 C C . ALA A 1 115 ? 0.897 -7.719 12.734 1.00 89.81 115 ALA A C 1
ATOM 910 O O . ALA A 1 115 ? 1.023 -7.977 11.544 1.00 89.81 115 ALA A O 1
ATOM 911 N N . ALA A 1 116 ? 1.777 -6.955 13.387 1.00 88.19 116 ALA A N 1
ATOM 912 C CA . ALA A 1 116 ? 2.971 -6.400 12.753 1.00 88.19 116 ALA A CA 1
ATOM 913 C C . ALA A 1 116 ? 3.939 -7.503 12.289 1.00 88.19 116 ALA A C 1
ATOM 915 O O . ALA A 1 116 ? 4.389 -7.495 11.144 1.00 88.19 116 ALA A O 1
ATOM 916 N N . ALA A 1 117 ? 4.220 -8.475 13.165 1.00 89.50 117 ALA A N 1
ATOM 917 C CA . ALA A 1 117 ? 5.111 -9.593 12.861 1.00 89.50 117 ALA A CA 1
ATOM 918 C C . ALA A 1 117 ? 4.513 -10.517 11.788 1.00 89.50 117 ALA A C 1
ATOM 920 O O . ALA A 1 117 ? 5.149 -10.797 10.772 1.00 89.50 117 ALA A O 1
ATOM 921 N N . CYS A 1 118 ? 3.261 -10.943 11.973 1.00 88.69 118 CYS A N 1
ATOM 922 C CA . CYS A 1 118 ? 2.567 -11.806 11.022 1.00 88.69 118 CYS A CA 1
ATOM 923 C C . CYS A 1 118 ? 2.280 -11.093 9.696 1.00 88.69 118 CYS A C 1
ATOM 925 O O . CYS A 1 118 ? 2.368 -11.719 8.647 1.00 88.69 118 CYS A O 1
ATOM 927 N N . GLY A 1 119 ? 1.981 -9.794 9.714 1.00 87.44 119 GLY A N 1
ATOM 928 C CA . GLY A 1 119 ? 1.691 -9.003 8.520 1.00 87.44 119 GLY A CA 1
ATOM 929 C C . GLY A 1 119 ? 2.871 -8.940 7.556 1.00 87.44 119 GLY A C 1
ATOM 930 O O . GLY A 1 119 ? 2.684 -9.158 6.361 1.00 87.44 119 GLY A O 1
ATOM 931 N N . GLY A 1 120 ? 4.092 -8.749 8.071 1.00 85.50 120 GLY A N 1
ATOM 932 C CA . GLY A 1 120 ? 5.311 -8.820 7.258 1.00 85.50 120 GLY A CA 1
ATOM 933 C C . GLY A 1 120 ? 5.538 -10.208 6.645 1.00 85.50 120 GLY A C 1
ATOM 934 O O . GLY A 1 120 ? 5.860 -10.317 5.462 1.00 85.50 120 GLY A O 1
ATOM 935 N N . ILE A 1 121 ? 5.295 -11.276 7.415 1.00 87.31 121 ILE A N 1
ATOM 936 C CA . ILE A 1 121 ? 5.423 -12.666 6.942 1.00 87.31 121 ILE A CA 1
ATOM 937 C C . ILE A 1 121 ? 4.373 -12.992 5.874 1.00 87.31 121 ILE A C 1
ATOM 939 O O . ILE A 1 121 ? 4.699 -13.607 4.859 1.00 87.31 121 ILE A O 1
ATOM 943 N N . ILE A 1 122 ? 3.121 -12.574 6.074 1.00 88.44 122 ILE A N 1
ATOM 944 C CA . ILE A 1 122 ? 2.026 -12.784 5.117 1.00 88.44 122 ILE A CA 1
ATOM 945 C C . ILE A 1 122 ? 2.310 -12.013 3.827 1.00 88.44 122 ILE A C 1
ATOM 947 O O . ILE A 1 122 ? 2.159 -12.571 2.743 1.00 88.44 122 ILE A O 1
ATOM 951 N N . TYR A 1 123 ? 2.780 -10.768 3.933 1.00 85.88 123 TYR A N 1
ATOM 952 C CA . TYR A 1 123 ? 3.179 -9.962 2.781 1.00 85.88 123 TYR A CA 1
ATOM 953 C C . TYR A 1 123 ? 4.309 -10.629 1.980 1.00 85.88 123 TYR A C 1
ATOM 955 O O . TYR A 1 123 ? 4.219 -10.732 0.758 1.00 85.88 123 TYR A O 1
ATOM 963 N N . PHE A 1 124 ? 5.324 -11.172 2.659 1.00 83.06 124 PHE A N 1
ATOM 964 C CA . PHE A 1 124 ? 6.406 -11.912 2.004 1.00 83.06 124 PHE A CA 1
ATOM 965 C C . PHE A 1 124 ? 5.922 -13.225 1.371 1.00 83.06 124 PHE A C 1
ATOM 967 O O . PHE A 1 124 ? 6.262 -13.533 0.231 1.00 83.06 124 PHE A O 1
ATOM 974 N N . THR A 1 125 ? 5.077 -13.980 2.078 1.00 85.56 125 THR A N 1
ATOM 975 C CA . THR A 1 125 ? 4.507 -15.244 1.586 1.00 85.56 125 THR A CA 1
ATOM 976 C C . THR A 1 125 ? 3.638 -15.029 0.351 1.00 85.56 125 THR A C 1
ATOM 978 O O . THR A 1 125 ? 3.731 -15.805 -0.593 1.00 85.56 125 THR A O 1
ATOM 981 N N . LEU A 1 126 ? 2.845 -13.955 0.307 1.00 83.44 126 LEU A N 1
ATOM 982 C CA . LEU A 1 126 ? 2.028 -13.595 -0.859 1.00 83.44 126 LEU A CA 1
ATOM 983 C C . LEU A 1 126 ? 2.870 -13.229 -2.089 1.00 83.44 126 LEU A C 1
ATOM 985 O O . LEU A 1 126 ? 2.373 -13.310 -3.209 1.00 83.44 126 LEU A O 1
ATOM 989 N N . TYR A 1 127 ? 4.143 -12.883 -1.899 1.00 81.31 127 TYR A N 1
ATOM 990 C CA . TYR A 1 127 ? 5.085 -12.620 -2.983 1.00 81.31 127 TYR A CA 1
ATOM 991 C C . TYR A 1 127 ? 5.831 -13.884 -3.468 1.00 81.31 127 TYR A C 1
ATOM 993 O O . TYR A 1 127 ? 6.277 -13.940 -4.616 1.00 81.31 127 TYR A O 1
ATOM 1001 N N . LEU A 1 128 ? 5.928 -14.940 -2.647 1.00 77.88 128 LEU A N 1
ATOM 1002 C CA . LEU A 1 128 ? 6.596 -16.199 -3.019 1.00 77.88 128 LEU A CA 1
ATOM 1003 C C . LEU A 1 128 ? 6.072 -16.862 -4.308 1.00 77.88 128 LEU A C 1
ATOM 1005 O O . LEU A 1 128 ? 6.914 -17.361 -5.058 1.00 77.88 128 LEU A O 1
ATOM 1009 N N . PRO A 1 129 ? 4.760 -16.863 -4.633 1.00 79.31 129 PRO A N 1
ATOM 1010 C CA . PRO A 1 129 ? 4.261 -17.442 -5.877 1.00 79.31 129 PRO A CA 1
ATOM 1011 C C . PRO A 1 129 ? 4.935 -16.846 -7.112 1.00 79.31 129 PRO A C 1
ATOM 1013 O O . PRO A 1 129 ? 5.317 -17.585 -8.011 1.00 79.31 129 PRO A O 1
ATOM 1016 N N . TYR A 1 130 ? 5.171 -15.530 -7.130 1.00 77.06 130 TYR A N 1
ATOM 1017 C CA . TYR A 1 130 ? 5.869 -14.878 -8.237 1.00 77.06 130 TYR A CA 1
ATOM 1018 C C . TYR A 1 130 ? 7.314 -15.379 -8.368 1.00 77.06 130 TYR A C 1
ATOM 1020 O O . TYR A 1 130 ? 7.761 -15.708 -9.466 1.00 77.06 130 TYR A O 1
ATOM 1028 N N . VAL A 1 131 ? 8.038 -15.505 -7.250 1.00 74.06 131 VAL A N 1
ATOM 1029 C CA . VAL A 1 131 ? 9.419 -16.022 -7.243 1.00 74.06 131 VAL A CA 1
ATOM 1030 C C . VAL A 1 131 ? 9.471 -17.463 -7.749 1.00 74.06 131 VAL A C 1
ATOM 1032 O O . VAL A 1 131 ? 10.332 -17.797 -8.564 1.00 74.06 131 VAL A O 1
ATOM 1035 N N . LEU A 1 132 ? 8.534 -18.301 -7.300 1.00 76.06 132 LEU A N 1
ATOM 1036 C CA . LEU A 1 132 ? 8.419 -19.692 -7.731 1.00 76.06 132 LEU A CA 1
ATOM 1037 C C . LEU A 1 132 ? 8.087 -19.786 -9.224 1.00 76.06 132 LEU A C 1
ATOM 1039 O O . LEU A 1 132 ? 8.757 -20.531 -9.934 1.00 76.06 132 LEU A O 1
ATOM 1043 N N . CYS A 1 133 ? 7.139 -18.987 -9.721 1.00 74.62 133 CYS A N 1
ATOM 1044 C CA . CYS A 1 133 ? 6.797 -18.932 -11.143 1.00 74.62 133 CYS A CA 1
ATOM 1045 C C . CYS A 1 133 ? 7.995 -18.519 -12.006 1.00 74.62 133 CYS A C 1
ATOM 1047 O O . CYS A 1 133 ? 8.261 -19.157 -13.023 1.00 74.62 133 CYS A O 1
ATOM 1049 N N . VAL A 1 134 ? 8.764 -17.505 -11.593 1.00 74.38 134 VAL A N 1
ATOM 1050 C CA . VAL A 1 134 ? 9.970 -17.079 -12.324 1.00 74.38 134 VAL A CA 1
ATOM 1051 C C . VAL A 1 134 ? 11.053 -18.162 -12.305 1.00 74.38 134 VAL A C 1
ATOM 1053 O O . VAL A 1 134 ? 11.708 -18.373 -13.325 1.00 74.38 134 VAL A O 1
ATOM 1056 N N . ALA A 1 135 ? 11.236 -18.867 -11.183 1.00 75.31 135 ALA A N 1
ATOM 1057 C CA . ALA A 1 135 ? 12.205 -19.959 -11.068 1.00 75.31 135 ALA A CA 1
ATOM 1058 C C . ALA A 1 135 ? 11.809 -21.196 -11.894 1.00 75.31 135 ALA A C 1
ATOM 1060 O O . ALA A 1 135 ? 12.667 -21.871 -12.458 1.00 75.31 135 ALA A O 1
ATOM 1061 N N . TRP A 1 136 ? 10.510 -21.484 -11.991 1.00 72.56 136 TRP A N 1
ATOM 1062 C CA . TRP A 1 136 ? 9.974 -22.623 -12.738 1.00 72.56 136 TRP A CA 1
ATOM 1063 C C . TRP A 1 136 ? 9.701 -22.305 -14.214 1.00 72.56 136 TRP A C 1
ATOM 1065 O O . TRP A 1 136 ? 9.448 -23.218 -14.999 1.00 72.56 136 TRP A O 1
ATOM 1075 N N . GLN A 1 137 ? 9.816 -21.040 -14.633 1.00 70.06 137 GLN A N 1
ATOM 1076 C CA . GLN A 1 137 ? 9.578 -20.601 -16.013 1.00 70.06 137 GLN A CA 1
ATOM 1077 C C . GLN A 1 137 ? 10.427 -21.364 -17.050 1.00 70.06 137 GLN A C 1
ATOM 1079 O O . GLN A 1 137 ? 10.010 -21.513 -18.203 1.00 70.06 137 GLN A O 1
ATOM 1084 N N . ASP A 1 138 ? 11.600 -21.862 -16.657 1.00 67.06 138 ASP A N 1
ATOM 1085 C CA . ASP A 1 138 ? 12.499 -22.610 -17.541 1.00 67.06 138 ASP A CA 1
ATOM 1086 C C . ASP A 1 138 ? 12.124 -24.105 -17.661 1.00 67.06 138 ASP A C 1
ATOM 1088 O O . ASP A 1 138 ? 12.501 -24.748 -18.638 1.00 67.06 138 ASP A O 1
ATOM 1092 N N . TYR A 1 139 ? 11.306 -24.638 -16.742 1.00 68.31 139 TYR A N 1
ATOM 1093 C CA . TYR A 1 139 ? 10.890 -26.051 -16.695 1.00 68.31 139 TYR A CA 1
ATOM 1094 C C . TYR A 1 139 ? 9.437 -26.291 -17.146 1.00 68.31 139 TYR A C 1
ATOM 1096 O O . TYR A 1 139 ? 9.045 -27.427 -17.406 1.00 68.31 139 TYR A O 1
ATOM 1104 N N . VAL A 1 140 ? 8.624 -25.235 -17.248 1.00 64.50 140 VAL A N 1
ATOM 1105 C CA . VAL A 1 140 ? 7.188 -25.327 -17.554 1.00 64.50 140 VAL A CA 1
ATOM 1106 C C . VAL A 1 140 ? 6.924 -25.218 -19.068 1.00 64.50 140 VAL A C 1
ATOM 1108 O O . VAL A 1 140 ? 7.378 -24.283 -19.737 1.00 64.50 140 VAL A O 1
ATOM 1111 N N 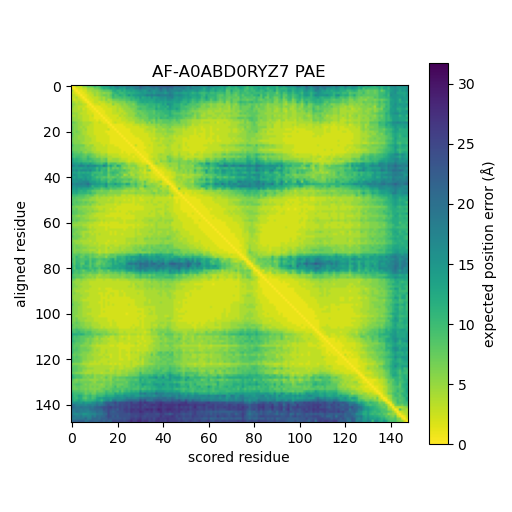. GLY A 1 141 ? 6.172 -26.185 -19.615 1.00 61.50 141 GLY A N 1
ATOM 1112 C CA . GLY A 1 141 ? 5.781 -26.254 -21.030 1.00 61.50 141 GLY A CA 1
ATOM 1113 C C . GLY A 1 141 ? 4.863 -25.107 -21.484 1.00 61.50 141 GLY A C 1
ATOM 1114 O O . GLY A 1 141 ? 4.172 -24.487 -20.678 1.00 61.50 141 GLY A O 1
ATOM 1115 N N . PHE A 1 142 ? 4.840 -24.832 -22.796 1.00 57.50 142 PHE A N 1
ATOM 1116 C CA . PHE A 1 142 ? 4.222 -23.636 -23.404 1.00 57.50 142 PHE A CA 1
ATOM 1117 C C . PHE A 1 142 ? 2.749 -23.409 -23.006 1.00 57.50 142 PHE A C 1
ATOM 1119 O O . PHE A 1 142 ? 2.345 -22.269 -22.812 1.00 57.50 142 PHE A O 1
ATOM 1126 N N . GLY A 1 143 ? 1.966 -24.475 -22.799 1.00 60.06 143 GLY A N 1
ATOM 1127 C CA . GLY A 1 143 ? 0.559 -24.372 -22.382 1.00 60.06 143 GLY A CA 1
ATOM 1128 C C . GLY A 1 143 ? 0.357 -23.764 -20.989 1.00 60.06 143 GLY A C 1
ATOM 1129 O O . GLY A 1 143 ? -0.573 -22.994 -20.788 1.00 60.06 143 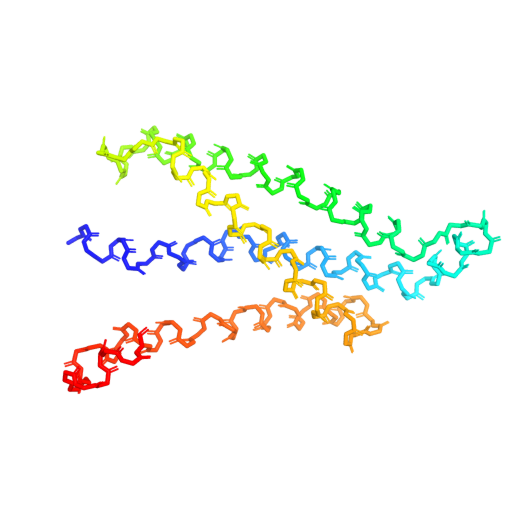GLY A O 1
ATOM 1130 N N . ALA A 1 144 ? 1.260 -24.027 -20.043 1.00 57.19 144 ALA A N 1
ATOM 1131 C CA . ALA A 1 144 ? 1.195 -23.448 -18.701 1.00 57.19 144 ALA A CA 1
ATOM 1132 C C . ALA A 1 144 ? 1.838 -22.047 -18.620 1.00 57.19 144 ALA A C 1
ATOM 1134 O O . ALA A 1 144 ? 1.564 -21.312 -17.681 1.00 57.19 144 ALA A O 1
ATOM 1135 N N . LYS A 1 145 ? 2.609 -21.632 -19.638 1.00 54.59 145 LYS A N 1
ATOM 1136 C CA . LYS A 1 145 ? 3.093 -20.244 -19.797 1.00 54.59 145 LYS A CA 1
ATOM 1137 C C . LYS A 1 145 ? 2.024 -19.260 -20.284 1.00 54.59 145 LYS A C 1
ATOM 1139 O O . LYS A 1 145 ? 2.254 -18.066 -20.205 1.00 54.59 145 LYS A O 1
ATOM 1144 N N . VAL A 1 146 ? 0.911 -19.751 -20.838 1.00 56.69 146 VAL A N 1
ATOM 1145 C CA . VAL A 1 146 ? -0.205 -18.919 -21.337 1.00 56.69 146 VAL A CA 1
ATOM 1146 C C . VAL A 1 146 ? -1.263 -18.677 -20.252 1.00 56.69 146 VAL A C 1
ATOM 1148 O O . VAL A 1 146 ? -2.036 -17.731 -20.343 1.00 56.69 146 VAL A O 1
ATOM 1151 N N . VAL A 1 147 ? -1.304 -19.535 -19.229 1.00 54.16 147 VAL A N 1
ATOM 1152 C CA . VAL A 1 147 ? -2.283 -19.479 -18.128 1.00 54.16 147 VAL A CA 1
ATOM 1153 C C . VAL A 1 147 ? -1.772 -18.659 -16.929 1.00 54.16 147 VAL A C 1
ATOM 1155 O O . VAL A 1 147 ? -2.579 -18.230 -16.107 1.00 54.16 147 VAL A O 1
ATOM 1158 N N . VAL A 1 148 ? -0.457 -18.428 -16.838 1.00 45.91 148 VAL A N 1
ATOM 1159 C CA . VAL A 1 148 ? 0.217 -17.588 -15.825 1.00 45.91 148 VAL A CA 1
ATOM 1160 C C . VAL A 1 148 ? 0.587 -16.248 -16.441 1.00 45.91 148 VAL A C 1
ATOM 1162 O O . VAL A 1 148 ? 0.364 -15.219 -15.768 1.00 45.91 148 VAL A O 1
#

Nearest PDB structures (foldseek):
  7tbz-assembly1_A  TM=9.383E-01  e=6.141E-14  Homo sapiens
  7tc0-assembly1_A  TM=9.454E-01  e=1.766E-13  Homo sapiens
  7roq-assembly1_A  TM=9.161E-01  e=3.700E-13  Homo sapiens
  8edw-assembly1_A  TM=9.374E-01  e=5.894E-11  Homo sapiens
  7m1p-assembly1_A  TM=9.596E-01  e=6.488E-09  Homo sapiens

Organism: Cirrhinus mrigala (NCBI:txid683832)

Sequence (148 aa):
FLRVMSRSMPLFMTLAWMYSVAIIIKGVVYEKEARLKETMRIMGLDNGILWLSWFISSLIPLLISAALLVLILKMGNLLPYSDPGVVYLFLASFAVVTIMQCFLISTLFSRANLAAACGGIIYFTLYLPYVLCVAWQDYVGFGAKVVV

InterPro domains:
  IPR013525 ABC-2 type transporter, transmembrane domain [PF12698] (9-129)
  IPR026082 ABC transporter A [PTHR19229] (1-136)

pLDDT: mean 82.78, std 10.03, range [45.91, 93.62]

Radius of gyration: 18.43 Å; Cα contacts (8 Å, |Δi|>4): 90; chains: 1; bounding box: 43×37×46 Å

Foldseek 3Di:
DLVVCVLCVVVVLLVVCLLLLLVLLLVLLVCLLVVVVVVVVVVVDDPVVVLVVSLVVSLVVQLVVLLVVLVCCVVVCSPVPDDSVVSSVVSSVVSNVSSVLSVVLSVVDNHSVVSSVVSSVVSVVVCVVSVVCVVCVVVDDPVVVVVD

Mean predicted aligned error: 7.42 Å

Secondary structure (DSSP, 8-state):
-HHHHHHHHHHHHHHHHHHHHHHHHHHHHHHHHTTHHHHHHHTT--HHHHHHHHHHHHHHHHHHHHHHHHHHHHHTTSSTTS-HHHHHHHHHHHHHHHHHHHHHHHHH-S-HHHHHHHHHHHHHHHHHHHHHHHHHTTTS-HHHHTT-

Solvent-accessible surface area (backbone atoms only — not comparable to full-atom values): 8198 Å² total; per-residue (Å²): 108,70,72,56,54,62,69,45,43,66,57,55,54,51,61,69,44,38,63,58,47,20,49,54,23,20,51,58,15,37,40,56,58,70,42,48,62,58,56,45,38,75,74,69,49,56,70,68,56,56,55,50,50,54,49,53,65,53,46,54,60,49,47,54,52,37,51,52,50,46,50,52,41,57,75,65,57,76,54,81,88,58,61,66,67,59,56,38,53,51,44,46,53,52,47,55,54,50,50,54,52,35,52,60,57,32,70,79,45,67,47,25,72,59,34,22,58,49,45,38,52,51,57,52,55,72,47,44,62,59,56,50,50,65,69,43,57,85,79,56,55,73,76,63,65,74,77,107